Protein AF-A0A6G2Q8Y6-F1 (afdb_monomer)

Mean predicted aligned error: 6.54 Å

Foldseek 3Di:
DVPDFPQAQVRVQVVCVVVPFAPKGKDKDKFFDWAALVRVVCCLCVLHDPSVVVLVPDDPVVVVVVVVVSVVVQVVQCPPVPNIGRHIDMHMDMDTHDDDPDPPPDD

Nearest PDB structures (foldseek):
  5egp-assembly2_B  TM=5.492E-01  e=2.876E-01  Aspergillus fumigatus Z5
  5w7k-assembly2_B  TM=5.636E-01  e=4.616E-01  Penicillium oxalicum
  2p35-assembly1_A  TM=5.938E-01  e=8.483E-01  Agrobacterium fabrum str. C58
  2p35-assembly1_B  TM=5.978E-01  e=9.711E-01  Agrobacterium fabrum str. C58
  5w7m-assembly1_A  TM=4.667E-01  e=1.112E+00  Penicillium rubens Wisconsin 54-1255

pLDDT: mean 90.71, std 10.22, range [54.91, 98.25]

Radius of gyration: 21.74 Å; Cα contacts (8 Å, |Δi|>4): 127; chains: 1; bounding box: 61×33×47 Å

Solvent-accessible surface area (backbone atoms only — not comparable to full-atom values): 6349 Å² total; per-residue (Å²): 117,94,85,66,67,54,98,43,36,67,34,52,21,47,53,41,42,76,75,58,33,44,82,48,43,42,38,78,47,76,48,64,48,77,42,43,66,69,63,59,45,46,43,40,78,70,44,46,66,71,64,5,52,58,55,70,73,48,55,73,71,54,46,53,52,52,48,55,52,50,56,58,54,45,59,75,27,40,74,81,75,81,77,32,31,50,42,84,44,76,45,76,52,71,50,61,41,79,68,76,77,80,76,77,78,82,126

Structure (mmCIF, N/CA/C/O backbone):
data_AF-A0A6G2Q8Y6-F1
#
_entry.id   AF-A0A6G2Q8Y6-F1
#
loop_
_atom_site.group_PDB
_atom_site.id
_atom_site.type_symbol
_atom_site.label_atom_id
_atom_site.label_alt_id
_atom_site.label_comp_id
_atom_site.label_asym_id
_atom_site.label_entity_id
_atom_site.label_seq_id
_atom_site.pdbx_PDB_ins_code
_atom_site.Cartn_x
_atom_site.Cartn_y
_atom_site.Cartn_z
_atom_site.occupancy
_atom_site.B_iso_or_equiv
_atom_site.auth_seq_id
_atom_site.auth_comp_id
_atom_site.auth_asym_id
_atom_site.auth_atom_id
_atom_site.pdbx_PDB_model_num
ATOM 1 N N . PRO A 1 1 ? 0.782 15.247 -17.913 1.00 54.91 1 PRO A N 1
ATOM 2 C CA . PRO A 1 1 ? 0.473 14.164 -18.882 1.00 54.91 1 PRO A CA 1
ATOM 3 C C . PRO A 1 1 ? 1.702 13.648 -19.640 1.00 54.91 1 PRO A C 1
ATOM 5 O O . PRO A 1 1 ? 1.844 12.443 -19.755 1.00 54.91 1 PRO A O 1
ATOM 8 N N . ALA A 1 2 ? 2.584 14.533 -20.129 1.00 63.31 2 ALA A N 1
ATOM 9 C CA . ALA A 1 2 ? 3.785 14.140 -20.884 1.00 63.31 2 ALA A CA 1
ATOM 10 C C . ALA A 1 2 ? 4.875 13.432 -20.047 1.00 63.31 2 ALA A C 1
ATOM 12 O O . ALA A 1 2 ? 5.773 12.830 -20.615 1.00 63.31 2 ALA A O 1
ATOM 13 N N . GLU A 1 3 ? 4.784 13.498 -18.717 1.00 71.44 3 GLU A N 1
ATOM 14 C CA . GLU A 1 3 ? 5.700 12.843 -17.764 1.00 71.44 3 GLU A CA 1
ATOM 15 C C . GLU A 1 3 ? 5.080 11.596 -17.107 1.00 71.44 3 GLU A C 1
ATOM 17 O O . GLU A 1 3 ? 5.647 11.034 -16.173 1.00 71.44 3 GLU A O 1
ATOM 22 N N . ASP A 1 4 ? 3.885 11.185 -17.543 1.00 86.31 4 ASP A N 1
ATOM 23 C CA . ASP A 1 4 ? 3.241 9.982 -17.014 1.00 86.31 4 ASP A CA 1
ATOM 24 C C . ASP A 1 4 ? 3.722 8.756 -17.795 1.00 86.31 4 ASP A C 1
ATOM 26 O O . ASP A 1 4 ? 3.921 8.813 -19.008 1.00 86.31 4 ASP A O 1
ATOM 30 N N . PHE A 1 5 ? 3.881 7.638 -17.099 1.00 90.81 5 PHE A N 1
ATOM 31 C CA . PHE A 1 5 ? 4.237 6.356 -17.693 1.00 90.81 5 PHE A CA 1
ATOM 32 C C . PHE A 1 5 ? 3.255 5.287 -17.199 1.00 90.81 5 PHE A C 1
ATOM 34 O O . PHE A 1 5 ? 2.710 5.405 -16.093 1.00 90.81 5 PHE A O 1
ATOM 41 N N . PRO A 1 6 ? 3.008 4.216 -17.974 1.00 94.19 6 PRO A N 1
ATOM 42 C CA . PRO A 1 6 ? 2.171 3.123 -17.504 1.00 94.19 6 PRO A CA 1
ATOM 43 C C . PRO A 1 6 ? 2.773 2.504 -16.236 1.00 94.19 6 PRO A C 1
ATOM 45 O O . PRO A 1 6 ? 3.900 2.012 -16.268 1.00 94.19 6 PRO A O 1
ATOM 48 N N . ARG A 1 7 ? 2.015 2.476 -15.131 1.00 93.56 7 ARG A N 1
ATOM 49 C CA . ARG A 1 7 ? 2.398 1.825 -13.861 1.00 93.56 7 ARG A CA 1
ATOM 50 C C . ARG A 1 7 ? 2.313 0.302 -13.999 1.00 93.56 7 ARG A C 1
ATOM 52 O O . ARG A 1 7 ? 1.500 -0.354 -13.366 1.00 93.56 7 ARG A O 1
ATOM 59 N N . THR A 1 8 ? 3.156 -0.229 -14.873 1.00 96.75 8 THR A N 1
ATOM 60 C CA . THR A 1 8 ? 3.329 -1.645 -15.203 1.00 96.75 8 THR A CA 1
ATOM 61 C C . THR A 1 8 ? 4.829 -1.943 -15.266 1.00 96.75 8 THR A C 1
ATOM 63 O O . THR A 1 8 ? 5.612 -1.001 -15.448 1.00 96.75 8 THR A O 1
ATOM 66 N N . PRO A 1 9 ? 5.264 -3.211 -15.159 1.00 97.94 9 PRO A N 1
ATOM 67 C CA . PRO A 1 9 ? 6.675 -3.554 -15.322 1.00 97.94 9 PRO A CA 1
ATOM 68 C C . PRO A 1 9 ? 7.257 -3.011 -16.637 1.00 97.94 9 PRO A C 1
ATOM 70 O O . PRO A 1 9 ? 8.271 -2.314 -16.625 1.00 97.94 9 PRO A O 1
ATOM 73 N N . ASP A 1 10 ? 6.570 -3.229 -17.759 1.00 97.38 10 ASP A N 1
ATOM 74 C CA . ASP A 1 10 ? 7.042 -2.774 -19.070 1.00 97.38 10 ASP A CA 1
ATOM 75 C C . ASP A 1 10 ? 7.103 -1.246 -19.170 1.00 97.38 10 ASP A C 1
ATOM 77 O O . ASP A 1 10 ? 8.092 -0.702 -19.659 1.00 97.38 10 ASP A O 1
ATOM 81 N N . GLY A 1 11 ? 6.096 -0.539 -18.648 1.00 96.44 11 GLY A N 1
ATOM 82 C CA . GLY A 1 11 ? 6.084 0.925 -18.644 1.00 96.44 11 GLY A CA 1
ATOM 83 C C . GLY A 1 11 ? 7.205 1.533 -17.796 1.00 96.44 11 GLY A C 1
ATOM 84 O O . GLY A 1 11 ? 7.853 2.486 -18.225 1.00 96.44 11 GLY A O 1
ATOM 85 N N . LEU A 1 12 ? 7.497 0.956 -16.626 1.00 96.69 12 LEU A N 1
ATOM 86 C CA . LEU A 1 12 ? 8.604 1.413 -15.782 1.00 96.69 12 LEU A CA 1
ATOM 87 C C . LEU A 1 12 ? 9.974 1.087 -16.404 1.00 96.69 12 LEU A C 1
ATOM 89 O O . LEU A 1 12 ? 10.899 1.896 -16.327 1.00 96.69 12 LEU A O 1
ATOM 93 N N . ALA A 1 13 ? 10.120 -0.076 -17.047 1.00 97.25 13 ALA A N 1
ATOM 94 C CA . ALA A 1 13 ? 11.339 -0.423 -17.774 1.00 97.25 13 ALA A CA 1
ATOM 95 C C . ALA A 1 13 ? 11.562 0.493 -18.993 1.00 97.25 13 ALA A C 1
ATOM 97 O O . ALA A 1 13 ? 12.699 0.898 -19.246 1.00 97.25 13 ALA A O 1
ATOM 98 N N . ALA A 1 14 ? 10.492 0.854 -19.709 1.00 95.44 14 ALA A N 1
ATOM 99 C CA . ALA A 1 14 ? 10.536 1.801 -20.821 1.00 95.44 14 ALA A CA 1
ATOM 100 C C . ALA A 1 14 ? 10.979 3.197 -20.360 1.00 95.44 14 ALA A C 1
ATOM 102 O O . ALA A 1 14 ? 11.894 3.759 -20.955 1.00 95.44 14 ALA A O 1
ATOM 103 N N . LEU A 1 15 ? 10.447 3.698 -19.238 1.00 94.94 15 LEU A N 1
ATOM 104 C CA . LEU A 1 15 ? 10.883 4.969 -18.647 1.00 94.94 15 LEU A CA 1
ATOM 105 C C . LEU A 1 15 ? 12.403 5.000 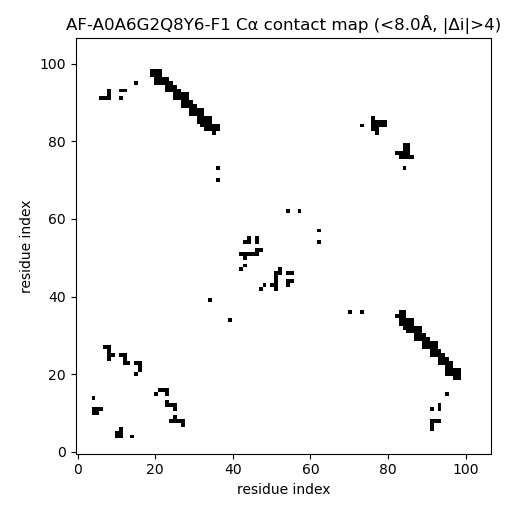-18.381 1.00 94.94 15 LEU A C 1
ATOM 107 O O . LEU A 1 15 ? 13.089 5.980 -18.683 1.00 94.94 15 LEU A O 1
ATOM 111 N N . LEU A 1 16 ? 12.963 3.915 -17.835 1.00 94.94 16 LEU A N 1
ATOM 112 C CA . LEU A 1 16 ? 14.411 3.813 -17.610 1.00 94.94 16 LEU A CA 1
ATOM 113 C C . LEU A 1 16 ? 15.208 3.749 -18.925 1.00 94.94 16 LEU A C 1
ATOM 115 O O . LEU A 1 16 ? 16.297 4.318 -19.015 1.00 94.94 16 LEU A O 1
ATOM 119 N N . ALA A 1 17 ? 14.677 3.084 -19.954 1.00 94.50 17 ALA A N 1
ATOM 120 C CA . ALA A 1 17 ? 15.300 3.039 -21.277 1.00 94.50 17 ALA A CA 1
ATOM 121 C C . ALA A 1 17 ? 15.348 4.431 -21.929 1.00 94.50 17 ALA A C 1
ATOM 123 O O . ALA A 1 17 ? 16.391 4.847 -22.436 1.00 94.50 17 ALA A O 1
ATOM 124 N N . GLU A 1 18 ? 14.235 5.165 -21.880 1.00 93.62 18 GLU A N 1
ATOM 125 C CA . GLU A 1 18 ? 14.086 6.507 -22.458 1.00 93.62 18 GLU A CA 1
ATOM 126 C C . GLU A 1 18 ? 15.006 7.537 -21.792 1.00 93.62 18 GLU A C 1
ATOM 128 O O . GLU A 1 18 ? 15.511 8.445 -22.451 1.00 93.62 18 GLU A O 1
ATOM 133 N N . THR A 1 19 ? 15.306 7.356 -20.504 1.00 90.38 19 THR A N 1
ATOM 134 C CA . THR A 1 19 ? 16.266 8.190 -19.759 1.00 90.38 19 THR A CA 1
ATOM 135 C C . THR A 1 19 ? 17.731 7.800 -19.986 1.00 90.38 19 THR A C 1
ATOM 137 O O . THR A 1 19 ? 18.639 8.434 -19.447 1.00 90.38 19 THR A O 1
ATOM 140 N N . GLY A 1 20 ? 17.991 6.800 -20.834 1.00 92.75 20 GLY A N 1
ATOM 141 C CA . GLY A 1 20 ? 19.329 6.449 -21.297 1.00 92.75 20 GLY A CA 1
ATOM 142 C C . GLY A 1 20 ? 20.061 5.419 -20.438 1.00 92.75 20 GLY A C 1
ATOM 143 O O . GLY A 1 20 ? 21.254 5.203 -20.677 1.00 92.75 20 GLY A O 1
ATOM 144 N N . PHE A 1 21 ? 19.390 4.752 -19.497 1.00 95.31 21 PHE A N 1
ATOM 145 C CA . PHE A 1 21 ? 19.983 3.630 -18.770 1.00 95.31 21 PHE A CA 1
ATOM 146 C C . PHE A 1 21 ? 20.066 2.367 -19.639 1.00 95.31 21 PHE A C 1
ATOM 148 O O . PHE A 1 21 ? 19.234 2.128 -20.514 1.00 95.31 21 PHE A O 1
ATOM 155 N N . ASP A 1 22 ? 21.069 1.535 -19.366 1.00 95.69 22 ASP A N 1
ATOM 156 C CA . ASP A 1 22 ? 21.290 0.272 -20.065 1.00 95.69 22 ASP A CA 1
ATOM 157 C C . ASP A 1 22 ? 20.634 -0.905 -19.333 1.00 95.69 22 ASP A C 1
ATOM 159 O O . ASP A 1 22 ? 20.560 -0.951 -18.101 1.00 95.69 22 ASP A O 1
ATOM 163 N N . ALA A 1 23 ? 20.193 -1.891 -20.120 1.00 95.75 23 ALA A N 1
ATOM 164 C CA . ALA A 1 23 ? 19.592 -3.144 -19.659 1.00 95.75 23 ALA A CA 1
ATOM 165 C C . ALA A 1 23 ? 18.473 -2.989 -18.599 1.00 95.75 23 ALA A C 1
ATOM 167 O O . ALA A 1 23 ? 18.490 -3.714 -17.596 1.00 95.75 23 ALA A O 1
ATOM 168 N N . PRO A 1 24 ? 17.479 -2.100 -18.802 1.00 97.25 24 PRO A N 1
ATOM 169 C CA . PRO A 1 24 ? 16.397 -1.946 -17.845 1.00 97.25 24 PRO A CA 1
ATOM 170 C C . PRO A 1 24 ? 15.576 -3.231 -17.741 1.00 97.25 24 PRO A C 1
ATOM 172 O O . PRO A 1 24 ? 15.274 -3.904 -18.735 1.00 97.25 24 PRO A O 1
ATOM 175 N N . ARG A 1 25 ? 15.239 -3.588 -16.507 1.00 97.69 25 ARG A N 1
ATOM 176 C CA . ARG A 1 25 ? 14.350 -4.695 -16.154 1.00 97.69 25 ARG A CA 1
ATOM 177 C C . ARG A 1 25 ? 13.462 -4.227 -15.020 1.00 97.69 25 ARG A C 1
ATOM 179 O O . ARG A 1 25 ? 13.963 -3.597 -14.091 1.00 97.69 25 ARG A O 1
ATOM 186 N N . ALA A 1 26 ? 12.188 -4.572 -15.075 1.00 98.25 26 ALA A N 1
ATOM 187 C CA . ALA A 1 26 ? 11.261 -4.346 -13.985 1.00 98.25 26 ALA A CA 1
ATOM 188 C C . ALA A 1 26 ? 10.440 -5.607 -13.734 1.00 98.25 26 ALA A C 1
ATOM 190 O O . ALA A 1 26 ? 10.267 -6.430 -14.632 1.00 98.25 26 ALA A O 1
ATOM 191 N N . ALA A 1 27 ? 9.962 -5.748 -12.509 1.00 98.06 27 ALA A N 1
ATOM 192 C CA . ALA A 1 27 ? 9.060 -6.808 -12.109 1.00 98.06 27 ALA A CA 1
ATOM 193 C C . ALA A 1 27 ? 8.034 -6.258 -11.123 1.00 98.06 27 ALA A C 1
ATOM 195 O O . ALA A 1 27 ? 8.303 -5.298 -10.396 1.00 98.06 27 ALA A O 1
ATOM 196 N N . GLU A 1 28 ? 6.874 -6.896 -11.107 1.00 98.12 28 GLU A N 1
ATOM 197 C CA . GLU A 1 28 ? 5.896 -6.735 -10.046 1.00 98.12 28 GLU A CA 1
ATOM 198 C C . GLU A 1 28 ? 6.257 -7.672 -8.895 1.00 98.12 28 GLU A C 1
ATOM 200 O O . GLU A 1 28 ? 6.599 -8.836 -9.115 1.00 98.12 28 GLU A O 1
ATOM 205 N N . LEU A 1 29 ? 6.243 -7.138 -7.678 1.00 98.06 29 LEU A N 1
ATOM 206 C CA . LEU A 1 29 ? 6.492 -7.877 -6.452 1.00 98.06 29 LEU A CA 1
ATOM 207 C C . LEU A 1 29 ? 5.265 -7.760 -5.561 1.00 98.06 29 LEU A C 1
ATOM 209 O O . LEU A 1 29 ? 4.849 -6.649 -5.234 1.00 98.06 29 LEU A O 1
ATOM 213 N N . GLU A 1 30 ? 4.746 -8.905 -5.140 1.00 97.81 30 GLU A N 1
ATOM 214 C CA . GLU A 1 30 ? 3.644 -9.018 -4.191 1.00 97.81 30 GLU A CA 1
ATOM 215 C C . GLU A 1 30 ? 4.163 -9.548 -2.854 1.00 97.81 30 GLU A C 1
ATOM 217 O O . GLU A 1 30 ? 4.987 -10.468 -2.811 1.00 97.81 30 GLU A O 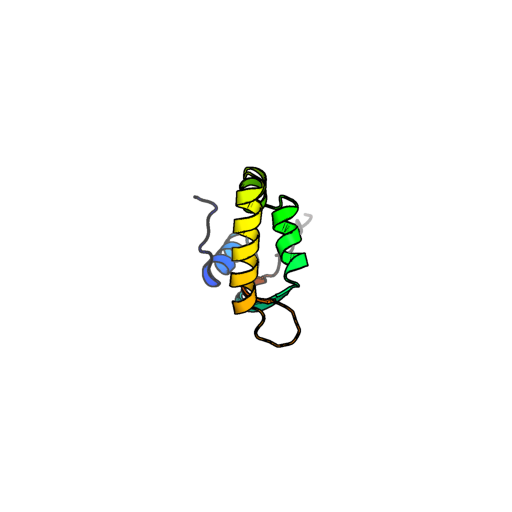1
ATOM 222 N N . TRP A 1 31 ? 3.697 -8.963 -1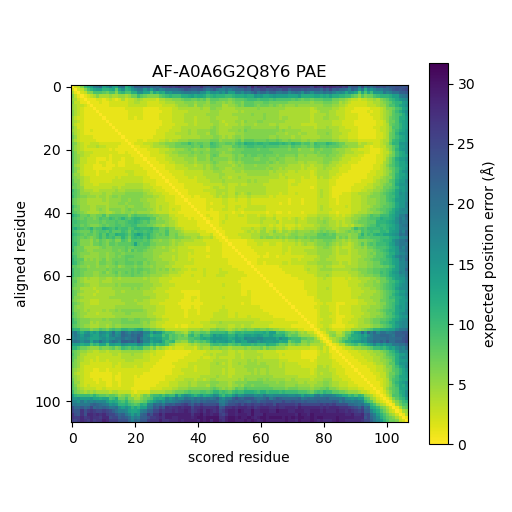.753 1.00 95.94 31 TRP A N 1
ATOM 223 C CA . TRP A 1 31 ? 3.986 -9.456 -0.409 1.00 95.94 31 TRP A CA 1
ATOM 224 C C . TRP A 1 31 ? 2.925 -8.997 0.591 1.00 95.94 31 TRP A C 1
ATOM 226 O O . TRP A 1 31 ? 2.277 -7.970 0.408 1.00 95.94 31 TRP A O 1
ATOM 236 N N . ASP A 1 32 ? 2.817 -9.713 1.707 1.00 94.94 32 ASP A N 1
ATOM 237 C CA . ASP A 1 32 ? 2.045 -9.246 2.856 1.00 94.94 32 ASP A CA 1
ATOM 238 C C . ASP A 1 32 ? 2.931 -8.399 3.769 1.00 94.94 32 ASP A C 1
ATOM 240 O O . ASP A 1 32 ? 3.843 -8.909 4.432 1.00 94.94 32 ASP A O 1
ATOM 244 N N . HIS A 1 33 ? 2.658 -7.099 3.837 1.00 94.00 33 HIS A N 1
ATOM 245 C CA . HIS A 1 33 ? 3.291 -6.220 4.809 1.00 94.00 33 HIS A CA 1
ATOM 246 C C . HIS A 1 33 ? 2.773 -6.530 6.219 1.00 94.00 33 HIS A C 1
ATOM 248 O O . HIS A 1 33 ? 1.564 -6.605 6.436 1.00 94.00 33 HIS A O 1
ATOM 254 N N . ARG A 1 34 ? 3.691 -6.696 7.181 1.00 93.56 34 ARG A N 1
ATOM 255 C CA . ARG A 1 34 ? 3.369 -7.058 8.568 1.00 93.56 34 ARG A CA 1
ATOM 256 C C . ARG A 1 34 ? 3.492 -5.849 9.487 1.00 93.56 34 ARG A C 1
ATOM 258 O O . ARG A 1 34 ? 4.605 -5.384 9.723 1.00 93.56 34 ARG A O 1
ATOM 265 N N . ALA A 1 35 ? 2.377 -5.410 10.062 1.00 92.75 35 ALA A N 1
ATOM 266 C CA . ALA A 1 35 ? 2.327 -4.257 10.966 1.00 92.75 35 ALA A CA 1
ATOM 267 C C . ALA A 1 35 ? 1.435 -4.518 12.186 1.00 92.75 35 ALA A C 1
ATOM 269 O O . ALA A 1 35 ? 0.506 -5.324 12.124 1.00 92.75 35 ALA A O 1
ATOM 270 N N . GLY A 1 36 ? 1.701 -3.839 13.305 1.00 93.00 36 GLY A N 1
ATOM 271 C CA . GLY A 1 36 ? 0.765 -3.820 14.431 1.00 93.00 36 GLY A CA 1
ATOM 272 C C . GLY A 1 36 ? -0.438 -2.921 14.131 1.00 93.00 36 GLY A C 1
ATOM 273 O O . GLY A 1 36 ? -0.273 -1.868 13.523 1.00 93.00 36 GLY A O 1
ATOM 274 N N . ALA A 1 37 ? -1.640 -3.290 14.585 1.00 93.75 37 ALA A N 1
ATOM 275 C CA . ALA A 1 37 ? -2.832 -2.459 14.376 1.00 93.75 37 ALA A CA 1
ATOM 276 C C . ALA A 1 37 ? -2.685 -1.062 15.015 1.00 93.75 37 ALA A C 1
ATOM 278 O O . ALA A 1 37 ? -2.913 -0.049 14.367 1.00 93.75 37 ALA A O 1
ATOM 279 N N . GLU A 1 38 ? -2.194 -0.966 16.253 1.00 93.56 38 GLU A N 1
ATOM 280 C CA . GLU A 1 38 ? -1.971 0.353 16.871 1.00 93.56 38 GLU A CA 1
ATOM 281 C C . GLU A 1 38 ? -0.898 1.180 16.160 1.00 93.56 38 GLU A C 1
ATOM 283 O O . GLU A 1 38 ? -1.044 2.390 16.004 1.00 93.56 38 GLU A O 1
ATOM 288 N N . GLU A 1 39 ? 0.175 0.533 15.707 1.00 92.44 39 GLU A N 1
ATOM 289 C CA . GLU A 1 39 ? 1.237 1.190 14.945 1.00 92.44 39 GLU A CA 1
ATOM 290 C C . GLU A 1 39 ? 0.686 1.763 13.634 1.00 92.44 39 GLU A C 1
ATOM 292 O O . GLU A 1 39 ? 0.923 2.925 13.301 1.00 92.44 39 GLU A O 1
ATOM 297 N N . TRP A 1 40 ? -0.118 0.968 12.929 1.00 92.25 40 TRP A N 1
ATOM 298 C CA . TRP A 1 40 ? -0.742 1.359 11.673 1.00 92.25 40 TRP A CA 1
ATOM 299 C C . TRP A 1 40 ? -1.771 2.485 11.864 1.00 92.25 40 TRP A C 1
ATOM 301 O O . TRP A 1 40 ? -1.786 3.451 11.098 1.00 92.25 40 TRP A O 1
ATOM 311 N N . TRP A 1 41 ? -2.584 2.421 12.927 1.00 94.56 41 TRP A N 1
ATOM 312 C CA . TRP A 1 41 ? -3.492 3.502 13.330 1.00 94.56 41 TRP A CA 1
ATOM 313 C C . TRP A 1 41 ? -2.744 4.794 13.677 1.00 94.56 41 TRP A C 1
ATOM 315 O O . TRP A 1 41 ? -3.196 5.885 13.321 1.00 94.56 41 TRP A O 1
ATOM 325 N N . GLY A 1 42 ? -1.586 4.680 14.333 1.00 93.38 42 GLY A N 1
ATOM 326 C CA . GLY A 1 42 ? -0.755 5.807 14.751 1.00 93.38 42 GLY A CA 1
ATOM 327 C C . GLY A 1 42 ? -0.389 6.751 13.605 1.00 93.38 42 GLY A C 1
ATOM 328 O O . GLY A 1 42 ? -0.362 7.964 13.805 1.00 93.38 42 GLY A O 1
ATOM 329 N N . GLY A 1 43 ? -0.201 6.231 12.388 1.00 89.56 43 GLY A N 1
ATOM 330 C CA . GLY A 1 43 ? 0.020 7.069 11.209 1.00 89.56 43 GLY A CA 1
ATOM 331 C C . GLY A 1 43 ? -1.189 7.944 10.868 1.00 89.56 43 GLY A C 1
ATOM 332 O O . GLY A 1 43 ? -1.052 9.150 10.663 1.00 89.56 43 GLY A O 1
ATOM 333 N N . VAL A 1 44 ? -2.391 7.367 10.874 1.00 90.06 44 VAL A N 1
ATOM 334 C CA . VAL A 1 44 ? -3.631 8.106 10.589 1.00 90.06 44 VAL A CA 1
ATOM 335 C C . VAL A 1 44 ? -3.920 9.121 11.697 1.00 90.06 44 VAL A C 1
ATOM 337 O O . VAL A 1 44 ? -4.148 10.297 11.416 1.00 90.06 44 VAL A O 1
ATOM 340 N N . ALA A 1 45 ? -3.853 8.694 12.960 1.00 91.06 45 ALA A N 1
ATOM 341 C CA . ALA A 1 45 ? -4.082 9.556 14.119 1.00 91.06 45 ALA A CA 1
ATOM 342 C C . ALA A 1 45 ? -3.034 10.675 14.248 1.00 91.06 45 ALA A C 1
ATOM 344 O O . ALA A 1 45 ? -3.348 11.760 14.732 1.00 91.06 45 ALA A O 1
ATOM 345 N N . GLY A 1 46 ? -1.808 10.433 13.776 1.00 90.19 46 GLY A N 1
ATOM 346 C CA . GLY A 1 46 ? -0.730 11.417 13.702 1.00 90.19 46 GLY A CA 1
ATOM 347 C C . GLY A 1 46 ? -0.866 12.428 12.560 1.00 90.19 46 GLY A C 1
ATOM 348 O O . GLY A 1 46 ? 0.015 13.269 12.395 1.00 90.19 46 GLY A O 1
ATOM 349 N N . GLY A 1 47 ? -1.937 12.364 11.762 1.00 89.19 47 GLY A N 1
ATOM 350 C CA . GLY A 1 47 ? -2.172 13.308 10.670 1.00 89.19 47 GLY A CA 1
ATOM 351 C C . GLY A 1 47 ? -1.381 13.000 9.395 1.00 89.19 47 GLY A C 1
ATOM 352 O O . GLY A 1 47 ? -1.222 13.884 8.554 1.00 89.19 47 GLY A O 1
ATOM 353 N N . ILE A 1 48 ? -0.863 11.777 9.232 1.00 90.94 48 ILE A N 1
ATOM 354 C CA . ILE A 1 48 ? -0.075 11.413 8.051 1.00 90.94 48 ILE A CA 1
ATOM 355 C C . ILE A 1 48 ? -0.990 11.276 6.829 1.00 90.94 48 ILE A C 1
ATOM 357 O O . ILE A 1 48 ? -2.025 10.604 6.861 1.00 90.94 48 ILE A O 1
ATOM 361 N N . ALA A 1 49 ? -0.550 11.887 5.726 1.00 88.25 49 ALA A N 1
ATOM 362 C CA . ALA A 1 49 ? -1.232 11.906 4.436 1.00 88.25 49 ALA A CA 1
ATOM 363 C C . ALA A 1 49 ? -2.659 12.495 4.491 1.00 88.25 49 ALA A C 1
ATOM 365 O O . ALA A 1 49 ? -3.132 13.010 5.504 1.00 88.25 49 ALA A O 1
ATOM 366 N N . THR A 1 50 ? -3.365 12.447 3.361 1.00 92.06 50 THR A N 1
ATOM 367 C CA . THR A 1 50 ? -4.726 12.990 3.239 1.00 92.06 50 THR A CA 1
ATOM 368 C C . THR A 1 50 ? -5.701 12.350 4.229 1.00 92.06 50 THR A C 1
ATOM 370 O O . THR A 1 50 ? -6.586 13.032 4.737 1.00 92.06 50 THR A O 1
ATOM 373 N N . ILE A 1 51 ? -5.531 11.064 4.548 1.00 89.88 51 ILE A N 1
ATOM 374 C CA . ILE A 1 51 ? -6.419 10.360 5.479 1.00 89.88 51 ILE A CA 1
ATOM 375 C C . ILE A 1 51 ? -6.325 10.910 6.909 1.00 89.88 51 ILE A C 1
ATOM 377 O O . ILE A 1 51 ? -7.351 11.040 7.574 1.00 89.88 51 ILE A O 1
ATOM 381 N N . GLY A 1 52 ? -5.134 11.316 7.358 1.00 92.44 52 GLY A N 1
ATOM 382 C CA . GLY A 1 52 ? -4.963 11.956 8.659 1.00 92.44 52 GLY A CA 1
ATOM 383 C C . GLY A 1 52 ? -5.631 13.332 8.736 1.00 92.44 52 GLY A C 1
ATOM 384 O O . GLY A 1 52 ? -6.255 13.656 9.745 1.00 92.44 52 GLY A O 1
ATOM 385 N N . LEU A 1 53 ? -5.596 14.110 7.646 1.00 94.25 53 LEU A N 1
ATOM 386 C 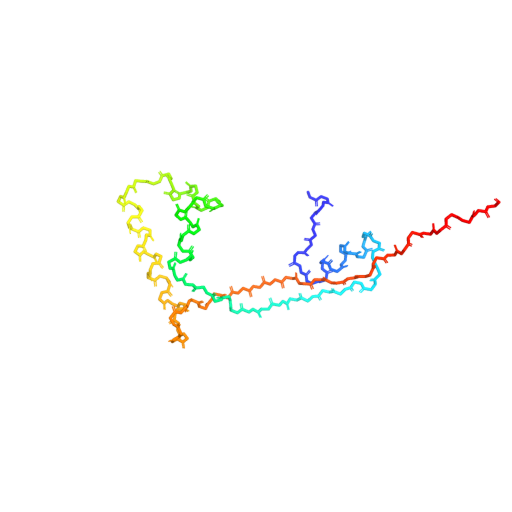CA . LEU A 1 53 ? -6.333 15.379 7.553 1.00 94.25 53 LEU A CA 1
ATOM 387 C C . LEU A 1 53 ? -7.850 15.164 7.622 1.00 94.25 53 LEU A C 1
ATOM 389 O O . LEU A 1 53 ? -8.548 15.906 8.310 1.00 94.25 53 LEU A O 1
ATOM 393 N N . VAL A 1 54 ? -8.359 14.134 6.936 1.00 94.81 54 VAL A N 1
ATOM 394 C CA . VAL A 1 54 ? -9.784 13.770 6.979 1.00 94.81 54 VAL A CA 1
ATOM 395 C C . VAL A 1 54 ? -10.198 13.386 8.394 1.00 94.81 54 VAL A C 1
ATOM 397 O O . VAL A 1 54 ? -11.232 13.867 8.856 1.00 94.81 54 VAL A O 1
ATOM 400 N N . LEU A 1 55 ? -9.398 12.568 9.087 1.00 95.12 55 LEU A N 1
ATOM 401 C CA . LEU A 1 55 ? -9.670 12.160 10.466 1.00 95.12 55 LEU A CA 1
ATOM 402 C C . LEU A 1 55 ? -9.649 13.360 11.425 1.00 95.12 55 LEU A C 1
ATOM 404 O O . LEU A 1 55 ? -10.557 13.503 12.239 1.00 95.12 55 LEU A O 1
ATOM 408 N N . GLY A 1 56 ? -8.658 14.248 11.295 1.00 94.19 56 GLY A N 1
ATOM 409 C CA . GLY A 1 56 ? -8.516 15.436 12.143 1.00 94.19 56 GLY A CA 1
ATOM 410 C C . GLY A 1 56 ? -9.631 16.474 11.978 1.00 94.19 56 GLY A C 1
ATOM 411 O O . GLY A 1 56 ? -9.855 17.274 12.881 1.00 94.19 56 GLY A O 1
ATOM 412 N N . ALA A 1 57 ? -10.352 16.455 10.854 1.00 96.12 57 ALA A N 1
ATOM 413 C CA . ALA A 1 57 ? -11.501 17.328 10.615 1.00 96.12 57 ALA A CA 1
ATOM 414 C C . ALA A 1 57 ? -12.811 16.827 11.256 1.00 96.12 57 ALA A C 1
ATOM 416 O O . ALA A 1 57 ? -13.819 17.532 11.202 1.00 96.12 57 ALA A O 1
ATOM 417 N N . GLN A 1 58 ? -12.831 15.615 11.820 1.00 97.81 58 GLN A N 1
ATOM 418 C CA . GLN A 1 58 ? -14.040 15.016 12.386 1.00 97.81 58 GLN A CA 1
ATOM 419 C C . GLN A 1 58 ? -14.269 15.423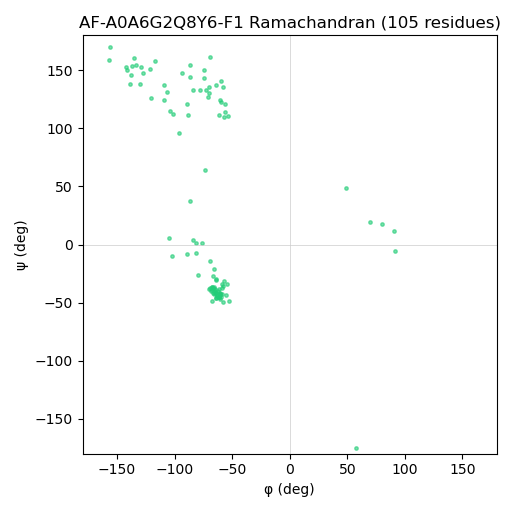 13.843 1.00 97.81 58 GLN A C 1
ATOM 421 O O . GLN A 1 58 ? -13.336 15.698 14.596 1.00 97.81 58 GLN A O 1
ATOM 426 N N . ASP A 1 59 ? -15.529 15.383 14.275 1.00 98.00 59 ASP A N 1
ATOM 427 C CA . ASP A 1 59 ? -15.861 15.451 15.695 1.00 98.00 59 ASP A CA 1
ATOM 428 C C . ASP A 1 59 ? -15.427 14.174 16.447 1.00 98.00 59 ASP A C 1
ATOM 430 O O . ASP A 1 59 ? -15.237 13.103 15.860 1.00 98.00 59 ASP A O 1
ATOM 434 N N . ALA A 1 60 ? -15.316 14.272 17.774 1.00 96.62 60 ALA A N 1
ATOM 435 C CA . ALA A 1 60 ? -14.848 13.174 18.620 1.00 96.62 60 ALA A CA 1
ATOM 436 C C . ALA A 1 60 ? -15.713 11.902 18.517 1.00 96.62 60 ALA A C 1
ATOM 438 O O . ALA A 1 60 ? -15.179 10.792 18.531 1.00 96.62 60 ALA A O 1
ATOM 439 N N . GLY A 1 61 ? -17.036 12.038 18.388 1.00 98.06 61 GLY A N 1
ATOM 440 C CA . GLY A 1 61 ? -17.935 10.893 18.239 1.00 98.06 61 GLY A CA 1
ATOM 441 C C . GLY A 1 61 ? -17.726 10.179 16.904 1.00 98.06 61 GLY A C 1
ATOM 442 O O . GLY A 1 61 ? -17.753 8.951 16.826 1.00 98.06 61 GLY A O 1
ATOM 443 N N . THR A 1 62 ? -17.452 10.935 15.847 1.00 97.88 62 THR A N 1
ATOM 444 C CA . THR A 1 62 ? -17.115 10.393 14.532 1.00 97.88 62 THR A CA 1
ATOM 445 C C . THR A 1 62 ? -15.755 9.697 14.533 1.00 97.88 62 THR A C 1
ATOM 447 O O . THR A 1 62 ? -15.660 8.599 13.987 1.00 97.88 62 THR A O 1
ATOM 450 N N . VAL A 1 63 ? -14.743 10.236 15.218 1.00 97.00 63 VAL A N 1
ATOM 451 C CA . VAL A 1 63 ? -13.446 9.553 15.390 1.00 97.00 63 VAL A CA 1
ATOM 452 C C . VAL A 1 63 ? -13.612 8.196 16.083 1.00 97.00 63 VAL A C 1
ATOM 454 O O . VAL A 1 63 ? -13.040 7.209 15.623 1.00 97.00 63 VAL A O 1
ATOM 457 N N . VAL A 1 64 ? -14.442 8.105 17.130 1.00 97.62 64 VAL A N 1
ATOM 458 C CA . VAL A 1 64 ? -14.733 6.828 17.814 1.00 97.62 64 VAL A CA 1
ATOM 459 C C . VAL A 1 64 ? -15.362 5.808 16.861 1.00 97.62 64 VAL A C 1
ATOM 461 O O . VAL A 1 64 ? -14.969 4.643 16.859 1.00 97.62 64 VAL A O 1
ATOM 464 N N . ARG A 1 65 ? -16.305 6.234 16.011 1.00 98.00 65 ARG A N 1
ATOM 465 C CA . ARG A 1 65 ? -16.921 5.344 15.011 1.00 98.00 65 ARG A CA 1
ATOM 466 C C . ARG A 1 65 ? -15.916 4.876 13.960 1.00 98.00 65 ARG A C 1
ATOM 468 O O . ARG A 1 65 ? -15.902 3.696 13.628 1.00 98.00 65 ARG A O 1
ATOM 475 N N . ILE A 1 66 ? -15.059 5.775 13.471 1.00 97.06 66 ILE A N 1
ATOM 476 C CA . ILE A 1 66 ? -13.988 5.420 12.526 1.00 97.06 66 ILE A CA 1
ATOM 477 C C . ILE A 1 66 ? -13.044 4.399 13.159 1.00 97.06 66 ILE A C 1
ATOM 479 O O . ILE A 1 66 ? -12.679 3.425 12.507 1.00 97.06 66 ILE A O 1
ATOM 483 N N . ARG A 1 67 ? -12.686 4.589 14.432 1.00 96.38 67 ARG A N 1
ATOM 484 C CA . ARG A 1 67 ? -11.831 3.653 15.158 1.00 96.38 67 ARG A CA 1
ATOM 485 C C . ARG A 1 67 ? -12.466 2.264 15.279 1.00 96.38 67 ARG A C 1
ATOM 487 O O . ARG A 1 67 ? -11.797 1.277 15.001 1.00 96.38 67 ARG A O 1
ATOM 494 N N . ALA A 1 68 ? -13.751 2.185 15.618 1.00 97.31 68 ALA A N 1
ATOM 495 C CA . ALA A 1 68 ? -14.457 0.907 15.705 1.00 97.31 68 ALA A CA 1
ATOM 496 C C . ALA A 1 68 ? -14.486 0.157 14.358 1.00 97.31 68 ALA A C 1
ATOM 498 O O . ALA A 1 68 ? -14.260 -1.052 14.317 1.00 97.31 68 ALA A O 1
ATOM 499 N N . GLU A 1 69 ? -14.712 0.866 13.246 1.00 97.31 69 GLU A N 1
ATOM 500 C CA . GLU A 1 69 ? -14.657 0.257 11.909 1.00 97.31 69 GLU A CA 1
ATOM 501 C C . GLU A 1 69 ? -13.237 -0.137 11.500 1.00 97.31 69 GLU A C 1
ATOM 503 O O . GLU A 1 69 ? -13.042 -1.190 10.893 1.00 97.31 69 GLU A O 1
ATOM 508 N N . TYR A 1 70 ? -12.237 0.666 11.865 1.00 95.56 70 TYR A N 1
ATOM 509 C CA . TYR A 1 70 ? -10.832 0.320 11.682 1.00 95.56 70 TYR A CA 1
ATOM 510 C C . TYR A 1 70 ? -10.484 -0.996 12.390 1.00 95.56 70 TYR A C 1
ATOM 512 O O . TYR A 1 70 ? -9.934 -1.900 11.759 1.00 95.56 70 TYR A O 1
ATOM 520 N N . ASP A 1 71 ? -10.860 -1.140 13.664 1.00 94.88 71 ASP A N 1
ATOM 521 C CA . ASP A 1 71 ? -10.615 -2.358 14.441 1.00 94.88 71 ASP A CA 1
ATOM 522 C C . ASP A 1 71 ? -11.347 -3.567 13.822 1.00 94.88 71 ASP A C 1
ATOM 524 O O . ASP A 1 71 ? -10.776 -4.656 13.708 1.00 94.88 71 ASP A O 1
ATOM 528 N N . ARG A 1 72 ? -12.587 -3.373 13.341 1.00 95.12 72 ARG A N 1
ATOM 529 C CA . ARG A 1 72 ? -13.360 -4.414 12.639 1.00 95.12 72 ARG A CA 1
ATOM 530 C C . ARG A 1 72 ? -12.656 -4.888 11.366 1.00 95.12 72 ARG A C 1
ATOM 532 O O . ARG A 1 72 ? -12.560 -6.094 11.149 1.00 95.12 72 ARG A O 1
ATOM 539 N N . LEU A 1 73 ? -12.168 -3.964 10.538 1.00 94.62 73 LEU A N 1
ATOM 540 C CA . LEU A 1 73 ? -11.449 -4.283 9.300 1.00 94.62 73 LEU A CA 1
ATOM 541 C C . LEU A 1 73 ? -10.098 -4.946 9.585 1.00 94.62 73 LEU A C 1
ATOM 543 O O . LEU A 1 73 ? -9.729 -5.904 8.913 1.00 94.62 73 LEU A O 1
ATOM 547 N N . CYS A 1 74 ? -9.378 -4.500 10.616 1.00 94.25 74 CYS A N 1
ATOM 548 C CA . CYS A 1 74 ? -8.111 -5.106 11.025 1.00 94.25 74 CYS A CA 1
ATOM 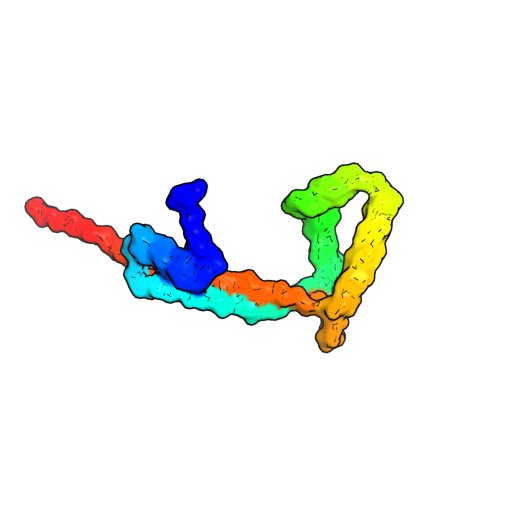549 C C . CYS A 1 74 ? -8.250 -6.588 11.374 1.00 94.25 74 CYS A C 1
ATOM 551 O O . CYS A 1 74 ? -7.361 -7.380 11.058 1.00 94.25 74 CYS A O 1
ATOM 553 N N . ALA A 1 75 ? -9.378 -6.989 11.966 1.00 92.00 75 ALA A N 1
ATOM 554 C CA . ALA A 1 75 ? -9.633 -8.390 12.270 1.00 92.00 75 ALA A CA 1
ATOM 555 C C . ALA A 1 75 ? -9.565 -9.280 11.017 1.00 92.00 75 ALA A C 1
ATOM 557 O O . ALA A 1 75 ? -9.155 -10.431 11.127 1.00 92.00 75 ALA A O 1
ATOM 558 N N . GLU A 1 76 ? -9.923 -8.771 9.833 1.00 92.38 76 GLU A N 1
ATOM 559 C CA . GLU A 1 76 ? -9.857 -9.511 8.566 1.00 92.38 76 GLU A CA 1
ATOM 560 C C . GLU A 1 76 ? -8.418 -9.840 8.144 1.00 92.38 76 GLU A C 1
ATOM 562 O O . GLU A 1 76 ? -8.199 -10.876 7.519 1.00 92.38 76 GLU A O 1
ATOM 567 N N . PHE A 1 77 ? -7.446 -9.026 8.564 1.00 93.06 77 PHE A N 1
ATOM 568 C CA . PHE A 1 77 ? -6.029 -9.156 8.215 1.00 93.06 77 PHE A CA 1
ATOM 569 C C . PHE A 1 77 ? -5.169 -9.774 9.329 1.00 93.06 77 PHE A C 1
ATOM 571 O O . PHE A 1 77 ? -4.028 -10.146 9.081 1.00 93.06 77 PHE A O 1
ATOM 578 N N . ALA A 1 78 ? -5.698 -9.939 10.544 1.00 90.12 78 ALA A N 1
ATOM 579 C CA . ALA A 1 78 ? -4.994 -10.531 11.690 1.00 90.12 78 ALA A CA 1
ATOM 580 C C . ALA A 1 78 ? -5.093 -12.076 11.741 1.00 90.12 78 ALA A C 1
ATOM 582 O O . ALA A 1 78 ? -5.311 -12.664 12.801 1.00 90.12 78 ALA A O 1
ATOM 583 N N . ARG A 1 79 ? -5.047 -12.746 10.582 1.00 74.56 79 ARG A N 1
ATOM 584 C CA . ARG A 1 79 ? -5.383 -14.182 10.430 1.00 74.56 79 ARG A CA 1
ATOM 585 C C . ARG A 1 79 ? -4.209 -15.136 10.621 1.00 74.56 79 ARG A C 1
ATOM 587 O O . ARG A 1 79 ? -4.416 -16.344 1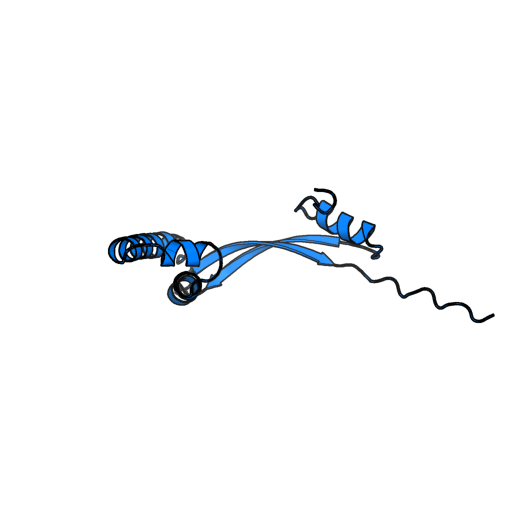0.640 1.00 74.56 79 ARG A O 1
ATOM 594 N N . ASP A 1 80 ? -3.009 -14.594 10.723 1.00 74.75 80 ASP A N 1
ATOM 595 C CA . ASP A 1 80 ? -1.761 -15.346 10.742 1.00 74.75 80 ASP A CA 1
ATOM 596 C C . ASP A 1 80 ? -1.478 -15.965 12.131 1.00 74.75 80 ASP A C 1
ATOM 598 O O . ASP A 1 80 ? -0.938 -17.062 12.232 1.00 74.75 80 ASP A O 1
ATOM 602 N N . GLY A 1 81 ? -2.013 -15.360 13.198 1.00 71.19 81 GLY A N 1
ATOM 603 C CA . GLY A 1 81 ? -1.860 -15.835 14.577 1.00 71.19 81 GLY A CA 1
ATOM 604 C C . GLY A 1 81 ? -0.652 -15.221 15.288 1.00 71.19 81 GLY A C 1
ATOM 605 O O . GLY A 1 81 ? -0.511 -15.375 16.501 1.00 71.19 81 GLY A O 1
ATOM 606 N N . GLU A 1 82 ? 0.165 -14.445 14.575 1.00 73.44 82 GLU A N 1
ATOM 607 C CA . GLU A 1 82 ? 1.313 -13.707 15.109 1.00 73.44 82 GLU A CA 1
ATOM 608 C C . GLU A 1 82 ? 0.928 -12.345 15.712 1.00 73.44 82 GLU A C 1
ATOM 610 O O . GLU A 1 82 ? 1.793 -11.575 16.138 1.00 73.44 82 GLU A O 1
ATOM 615 N N . GLY A 1 83 ? -0.371 -12.030 15.763 1.00 80.44 83 GLY A N 1
ATOM 616 C CA . GLY A 1 83 ? -0.886 -10.790 16.348 1.00 80.44 83 GLY A CA 1
ATOM 617 C C . GLY A 1 83 ? -0.547 -9.540 15.532 1.00 80.44 83 GLY A C 1
ATOM 618 O O . GLY A 1 83 ? -0.588 -8.429 16.063 1.00 80.44 83 GLY A O 1
ATOM 619 N N . ARG A 1 84 ? -0.200 -9.709 14.251 1.00 91.88 84 ARG A N 1
ATOM 620 C CA . ARG A 1 84 ? 0.071 -8.626 13.301 1.00 91.88 84 ARG A CA 1
ATOM 621 C C . ARG A 1 84 ? -0.937 -8.674 12.161 1.00 91.88 84 ARG A C 1
ATOM 623 O O . ARG A 1 84 ? -1.555 -9.694 11.890 1.00 91.88 84 ARG A O 1
ATOM 630 N N . LEU A 1 85 ? -1.117 -7.539 11.503 1.00 94.69 85 LEU A N 1
ATOM 631 C CA . LEU A 1 85 ? -1.891 -7.457 10.275 1.00 94.69 85 LEU A CA 1
ATOM 632 C C . LEU A 1 85 ? -1.039 -7.979 9.121 1.00 94.69 85 LEU A C 1
ATOM 634 O O . LEU A 1 85 ? 0.109 -7.562 8.977 1.00 94.69 85 LEU A O 1
ATOM 638 N N . ALA A 1 86 ? -1.615 -8.837 8.288 1.00 95.00 86 ALA A N 1
ATOM 639 C CA . ALA A 1 86 ? -1.078 -9.249 7.001 1.00 95.00 86 ALA A CA 1
ATOM 640 C C . ALA A 1 86 ? -1.720 -8.393 5.902 1.00 95.00 86 ALA A C 1
ATOM 642 O O . ALA A 1 86 ? -2.844 -8.665 5.496 1.00 95.00 86 ALA A O 1
ATOM 643 N N . LEU A 1 87 ? -1.056 -7.321 5.467 1.00 94.06 87 LEU A N 1
ATOM 644 C CA . LEU A 1 87 ? -1.623 -6.356 4.520 1.00 94.06 87 LEU A CA 1
ATOM 645 C C . LEU A 1 87 ? -1.077 -6.598 3.104 1.00 94.06 87 LEU A C 1
ATOM 647 O O . LEU A 1 87 ? 0.106 -6.314 2.883 1.00 94.06 87 LEU A O 1
ATOM 651 N N . PRO A 1 88 ? -1.899 -7.042 2.135 1.00 94.81 88 PRO A N 1
ATOM 652 C CA . PRO A 1 88 ? -1.439 -7.291 0.772 1.00 94.81 88 PRO A CA 1
ATOM 653 C C . PRO A 1 88 ? -0.897 -6.013 0.131 1.00 94.81 88 PRO A C 1
ATOM 655 O O . PRO A 1 88 ? -1.584 -4.992 0.080 1.00 94.81 88 PRO A O 1
ATOM 658 N N . HIS A 1 89 ? 0.345 -6.061 -0.337 1.00 96.12 89 HIS A N 1
ATOM 659 C CA . HIS A 1 89 ? 1.016 -4.971 -1.031 1.00 96.12 89 HIS A CA 1
ATOM 660 C C . HIS A 1 89 ? 1.582 -5.456 -2.356 1.00 96.12 89 HIS A C 1
ATOM 662 O O . HIS A 1 89 ? 2.035 -6.592 -2.490 1.00 96.12 89 HIS A O 1
ATOM 668 N N . VAL A 1 90 ? 1.590 -4.539 -3.318 1.00 97.12 90 VAL A N 1
ATOM 669 C CA . VAL A 1 90 ? 2.209 -4.724 -4.622 1.00 97.12 90 VAL A CA 1
ATOM 670 C C . VAL A 1 90 ? 3.098 -3.525 -4.927 1.00 97.12 90 VAL A C 1
ATOM 672 O O . VAL A 1 90 ? 2.734 -2.378 -4.650 1.00 97.12 90 VAL A O 1
ATOM 675 N N . ALA A 1 91 ? 4.276 -3.776 -5.488 1.00 97.50 91 ALA A N 1
ATOM 676 C CA . ALA A 1 91 ? 5.160 -2.731 -5.981 1.00 97.50 91 ALA A CA 1
ATOM 677 C C . ALA A 1 91 ? 5.840 -3.144 -7.281 1.00 97.50 91 ALA A C 1
ATOM 679 O O . ALA A 1 91 ? 6.159 -4.310 -7.504 1.00 97.50 91 ALA A O 1
ATOM 680 N N . LEU A 1 92 ? 6.133 -2.146 -8.109 1.00 98.00 92 LEU A N 1
ATOM 681 C CA . LEU A 1 92 ? 7.021 -2.308 -9.248 1.00 98.00 92 LEU A CA 1
ATOM 682 C C . LEU A 1 92 ? 8.451 -2.022 -8.802 1.00 98.00 92 LEU A C 1
ATOM 684 O O . LEU A 1 92 ? 8.756 -0.918 -8.349 1.00 98.00 92 LEU A O 1
ATOM 688 N N . LEU A 1 93 ? 9.333 -3.004 -8.960 1.00 97.69 93 LEU A N 1
ATOM 689 C CA . LEU A 1 93 ? 10.764 -2.847 -8.736 1.00 97.69 93 LEU A CA 1
ATOM 690 C C . LEU A 1 93 ? 11.486 -2.891 -10.076 1.00 97.69 93 LEU A C 1
ATOM 692 O O . LEU A 1 93 ? 11.384 -3.877 -10.804 1.00 97.69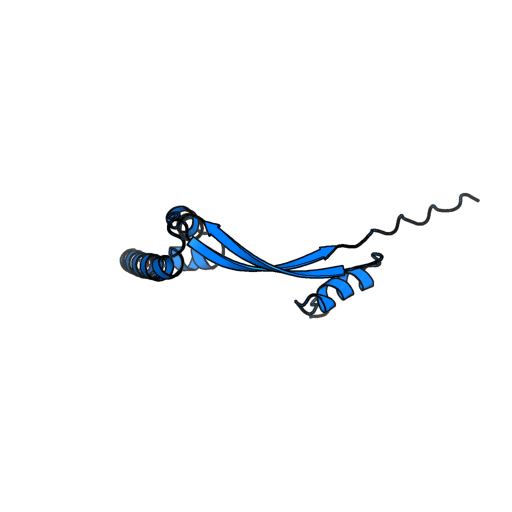 93 LEU A O 1
ATOM 696 N N . ALA A 1 94 ? 12.259 -1.850 -10.375 1.00 97.38 94 ALA A N 1
ATOM 697 C CA . ALA A 1 94 ? 13.083 -1.790 -11.572 1.00 97.38 94 ALA A CA 1
ATOM 698 C C . ALA A 1 94 ? 14.566 -1.613 -11.252 1.00 97.38 94 ALA A C 1
ATOM 700 O O . ALA A 1 94 ? 14.946 -1.022 -10.242 1.00 97.38 94 ALA A O 1
ATOM 701 N N . ARG A 1 95 ? 15.410 -2.129 -12.144 1.00 97.38 95 ARG A N 1
ATOM 702 C CA . ARG A 1 95 ? 16.865 -1.977 -12.107 1.00 97.38 95 ARG A CA 1
ATOM 703 C C . ARG A 1 95 ? 17.400 -1.706 -13.508 1.00 97.38 95 ARG A C 1
ATOM 705 O O . ARG A 1 95 ? 16.900 -2.272 -14.480 1.00 97.38 95 ARG A O 1
ATOM 712 N N . ALA A 1 96 ? 18.448 -0.897 -13.595 1.00 96.94 96 ALA A N 1
ATOM 713 C CA . ALA A 1 96 ? 19.186 -0.622 -14.824 1.00 96.94 96 ALA A CA 1
ATOM 714 C C . ALA A 1 96 ? 20.615 -0.164 -14.483 1.00 96.94 96 ALA A C 1
ATOM 716 O O . ALA A 1 96 ? 20.925 0.102 -13.319 1.00 96.94 96 ALA A O 1
ATOM 717 N N . THR A 1 97 ? 21.493 -0.071 -15.479 1.00 96.69 97 THR A N 1
ATOM 718 C CA . THR A 1 97 ? 22.874 0.403 -15.303 1.00 96.69 97 THR A CA 1
ATOM 719 C C . THR A 1 97 ? 23.029 1.803 -15.889 1.00 96.69 97 THR A C 1
ATOM 721 O O . THR A 1 97 ? 22.609 2.059 -17.015 1.00 96.69 97 THR A O 1
ATOM 724 N N . ALA A 1 98 ? 23.624 2.728 -15.132 1.00 92.44 98 ALA A N 1
ATOM 725 C CA . ALA A 1 98 ? 23.927 4.063 -15.640 1.00 92.44 98 ALA A CA 1
ATOM 726 C C . ALA A 1 98 ? 25.059 3.989 -16.671 1.00 92.44 98 ALA A C 1
ATOM 728 O O . ALA A 1 98 ? 26.081 3.343 -16.423 1.00 92.44 98 ALA A O 1
ATOM 729 N N . ARG A 1 99 ? 24.914 4.689 -17.801 1.00 84.88 99 ARG A N 1
ATOM 730 C CA . ARG A 1 99 ? 26.033 4.855 -18.729 1.00 84.88 99 ARG A CA 1
ATOM 731 C C . ARG A 1 99 ? 27.068 5.795 -18.116 1.00 84.88 99 ARG A C 1
ATOM 733 O O . ARG A 1 99 ? 26.702 6.905 -17.723 1.00 84.88 99 ARG A O 1
ATOM 740 N N . PRO A 1 100 ? 28.350 5.399 -18.037 1.00 77.88 100 PRO A N 1
ATOM 741 C CA . PRO A 1 100 ? 29.386 6.344 -17.667 1.00 77.88 100 PRO A CA 1
ATOM 742 C C . PRO A 1 100 ? 29.403 7.483 -18.699 1.00 77.88 100 PRO A C 1
ATOM 744 O O . PRO A 1 100 ? 29.220 7.227 -19.896 1.00 77.88 100 PRO A O 1
ATOM 747 N N . PRO A 1 101 ? 29.604 8.740 -18.270 1.00 73.31 101 PRO A N 1
ATOM 748 C CA . PRO A 1 101 ? 29.725 9.844 -19.207 1.00 73.31 101 PRO A CA 1
ATOM 749 C C . PRO A 1 101 ? 30.884 9.552 -20.162 1.00 73.31 101 PRO A C 1
ATOM 751 O O . PRO A 1 101 ? 31.953 9.113 -19.733 1.00 73.31 101 PRO A O 1
ATOM 754 N N . LEU A 1 102 ? 30.675 9.795 -21.459 1.00 73.06 102 LEU A N 1
ATOM 755 C CA . LEU A 1 102 ? 31.755 9.725 -22.437 1.00 73.06 102 LEU A CA 1
ATOM 756 C C . LEU A 1 102 ? 32.855 10.680 -21.968 1.00 73.06 102 LEU A C 1
ATOM 758 O O . LEU A 1 102 ? 32.645 11.894 -21.907 1.00 73.06 102 LEU A O 1
ATOM 762 N N . SER A 1 103 ? 34.018 10.139 -21.603 1.00 71.62 103 SER A N 1
ATOM 763 C CA . SER A 1 103 ? 35.183 10.959 -21.304 1.00 71.62 103 SER A CA 1
ATOM 764 C C . SER A 1 103 ? 35.454 11.825 -22.532 1.00 71.62 103 SER A C 1
ATOM 766 O O . SER A 1 103 ? 35.635 11.315 -23.641 1.00 71.62 103 SER A O 1
ATOM 768 N N . ARG A 1 104 ? 35.424 13.155 -22.356 1.00 61.28 104 ARG A N 1
ATOM 769 C CA . ARG A 1 104 ? 35.880 14.084 -23.394 1.00 61.28 104 ARG A CA 1
ATOM 770 C C . ARG A 1 104 ? 37.295 13.649 -23.755 1.00 61.28 104 ARG A C 1
ATOM 772 O O . ARG A 1 104 ? 38.193 13.770 -22.925 1.00 61.28 104 ARG A O 1
ATOM 779 N N . ARG A 1 105 ? 37.482 13.104 -24.960 1.00 57.69 105 ARG A N 1
ATOM 780 C CA . ARG A 1 105 ? 38.818 12.859 -25.502 1.00 57.69 105 ARG A CA 1
ATOM 781 C C . ARG A 1 105 ? 39.526 14.210 -25.506 1.00 57.69 105 ARG A C 1
ATOM 783 O O . ARG A 1 105 ? 39.112 15.106 -26.237 1.00 57.69 105 ARG A O 1
ATOM 790 N N . ALA A 1 106 ? 40.512 14.366 -24.627 1.00 55.88 106 ALA A N 1
ATOM 791 C CA . ALA A 1 106 ? 41.450 15.471 -24.693 1.00 55.88 106 ALA A CA 1
ATOM 792 C C . ALA A 1 106 ? 42.186 15.332 -26.031 1.00 55.88 106 ALA A C 1
ATOM 794 O O . ALA A 1 106 ? 42.860 14.325 -26.261 1.00 55.88 106 ALA A O 1
ATOM 795 N N . GLY A 1 107 ? 41.912 16.270 -26.935 1.00 59.00 107 GLY A N 1
ATOM 796 C CA . GLY A 1 107 ? 42.776 16.554 -28.076 1.00 59.00 107 GLY A CA 1
ATOM 797 C C . GLY A 1 107 ? 43.954 17.412 -27.648 1.00 59.00 107 GLY A C 1
ATOM 798 O O . GLY A 1 107 ? 43.884 17.990 -26.538 1.00 59.00 107 GLY A O 1
#

Sequence (107 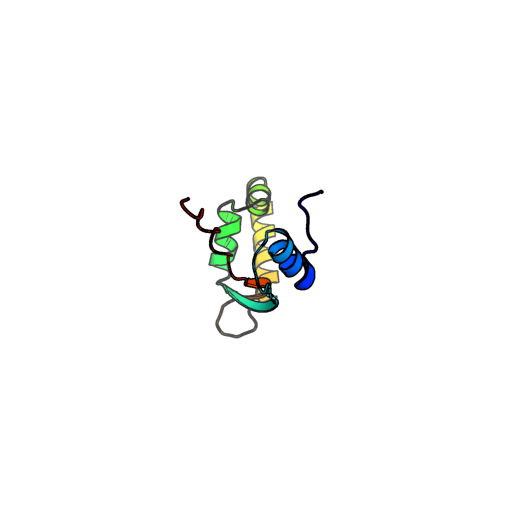aa):
PAEDFPRTPDGLAALLAETGFDAPRAAELEWDHRAGAEEWWGGVAGGIATIGLVLGAQDAGTVVRIRAEYDRLCAEFARDGEGRLALPHVALLARATARPPLSRRAG

Secondary structure (DSSP, 8-state):
-TT---SSHHHHHHHHHHTT-EEEEEEEEEEEEEE-HHHHHHHHHTT-HHHHHHHHTS-HHHHHHHHHHHHHHHHHH--SSSSSEEEEEEEEEEEEEPPPP------